Protein AF-A0A7S3N9S4-F1 (afdb_monomer)

Mean predicted aligned error: 9.79 Å

Sequence (126 aa):
MISTIVETILCLIMVAIERKIRDKRIKFGRVQTKKLEEWIRIHEEFTYPKAEDLEELVGKTGLSDKQIRVWFTNHRNRKQTRAEICLSRIRYSLQSKSFQRRSKKLKDKLAKETSRYYLSKYYCLC

Structure (mmCIF, N/CA/C/O backbone):
data_AF-A0A7S3N9S4-F1
#
_entry.id   AF-A0A7S3N9S4-F1
#
loop_
_atom_site.group_PDB
_atom_site.id
_atom_site.type_symbol
_atom_site.label_atom_id
_atom_site.label_alt_id
_atom_site.label_comp_id
_atom_site.label_asym_id
_atom_site.label_entity_id
_atom_site.label_seq_id
_atom_site.pdbx_PDB_ins_code
_atom_site.Cartn_x
_atom_site.Cartn_y
_atom_site.Cartn_z
_atom_site.occupancy
_atom_site.B_iso_or_equiv
_atom_site.auth_seq_id
_atom_site.auth_comp_id
_atom_site.auth_asym_id
_atom_site.auth_atom_id
_atom_site.pdbx_PDB_model_num
ATOM 1 N N . MET A 1 1 ? -3.320 33.637 38.020 1.00 62.75 1 MET A N 1
ATOM 2 C CA . MET A 1 1 ? -3.969 32.341 38.336 1.00 62.75 1 MET A CA 1
ATOM 3 C C . MET A 1 1 ? -5.160 32.025 37.433 1.00 62.75 1 MET A C 1
ATOM 5 O O . MET A 1 1 ? -5.250 30.896 36.983 1.00 62.75 1 MET A O 1
ATOM 9 N N . ILE A 1 2 ? -6.046 32.977 37.107 1.00 64.69 2 ILE A N 1
ATOM 10 C CA . ILE A 1 2 ? -7.199 32.705 36.219 1.00 64.69 2 ILE A CA 1
ATOM 11 C C . ILE A 1 2 ? -6.760 32.352 34.776 1.00 64.69 2 ILE A C 1
ATOM 13 O O . ILE A 1 2 ? -7.296 31.407 34.208 1.00 64.69 2 ILE A O 1
ATOM 17 N N . SER A 1 3 ? -5.726 33.008 34.219 1.00 74.69 3 SER A N 1
ATOM 18 C CA . SER A 1 3 ? -5.214 32.723 32.853 1.00 74.69 3 SER A CA 1
ATOM 19 C C . SER A 1 3 ? -4.747 31.274 32.667 1.00 74.69 3 SER A C 1
ATOM 21 O O . SER A 1 3 ? -5.155 30.602 31.728 1.00 74.69 3 SER A O 1
ATOM 23 N N . THR A 1 4 ? -3.973 30.743 33.618 1.00 78.88 4 THR A N 1
ATOM 24 C CA . THR A 1 4 ? -3.417 29.382 33.543 1.00 78.88 4 THR A CA 1
ATOM 25 C C . THR A 1 4 ? -4.498 28.303 33.682 1.00 78.88 4 THR A C 1
ATOM 27 O O . THR A 1 4 ? -4.393 27.219 33.109 1.00 78.88 4 THR A O 1
ATOM 30 N N . ILE A 1 5 ? -5.573 28.598 34.421 1.00 86.25 5 ILE A N 1
ATOM 31 C CA . ILE A 1 5 ? -6.733 27.704 34.550 1.00 86.25 5 ILE A CA 1
ATOM 32 C C . ILE A 1 5 ? -7.532 27.674 33.237 1.00 86.25 5 ILE A C 1
ATOM 34 O O . ILE A 1 5 ? -7.917 26.604 32.775 1.00 86.25 5 ILE A O 1
ATOM 38 N N . VAL A 1 6 ? -7.736 28.821 32.585 1.00 86.25 6 VAL A N 1
ATOM 39 C CA . VAL A 1 6 ? -8.415 28.877 31.279 1.00 86.25 6 VAL A CA 1
ATOM 40 C C . VAL A 1 6 ? -7.599 28.163 30.193 1.00 86.25 6 VAL A C 1
ATOM 42 O O . VAL A 1 6 ? -8.158 27.376 29.433 1.00 86.25 6 VAL A O 1
ATOM 45 N N . GLU A 1 7 ? -6.279 28.355 30.153 1.00 85.75 7 GLU A N 1
ATOM 46 C CA . GLU A 1 7 ? -5.378 27.690 29.196 1.00 85.75 7 GLU A CA 1
ATOM 47 C C . GLU A 1 7 ? -5.386 26.161 29.334 1.00 85.75 7 GLU A C 1
ATOM 49 O O . GLU A 1 7 ? -5.455 25.433 28.341 1.00 85.75 7 GLU A O 1
ATOM 54 N N . THR A 1 8 ? -5.372 25.656 30.570 1.00 86.88 8 THR A N 1
ATOM 55 C CA . THR A 1 8 ? -5.436 24.211 30.838 1.00 86.88 8 THR A CA 1
ATOM 56 C C . THR A 1 8 ? -6.793 23.618 30.467 1.00 86.88 8 THR A C 1
ATOM 58 O O . THR A 1 8 ? -6.838 22.564 29.832 1.00 86.88 8 THR A O 1
ATOM 61 N N . ILE A 1 9 ? -7.898 24.303 30.776 1.00 90.94 9 ILE A N 1
ATOM 62 C CA . ILE A 1 9 ? -9.249 23.868 30.390 1.00 90.94 9 ILE A CA 1
ATOM 63 C C . ILE A 1 9 ? -9.405 23.849 28.865 1.00 90.94 9 ILE A C 1
ATOM 65 O O . ILE A 1 9 ? -9.896 22.860 28.317 1.00 90.94 9 ILE A O 1
ATOM 69 N N . LEU A 1 10 ? -8.945 24.890 28.164 1.00 88.75 10 LEU A N 1
ATOM 70 C CA . LEU A 1 10 ? -8.959 24.928 26.700 1.00 88.75 10 LEU A CA 1
ATOM 71 C C . LEU A 1 10 ? -8.129 23.784 26.106 1.00 88.75 10 LEU A C 1
ATOM 73 O O . LEU A 1 10 ? -8.612 23.094 25.211 1.00 88.75 10 LEU A O 1
ATOM 77 N N . CYS A 1 11 ? -6.936 23.512 26.641 1.00 87.19 11 CYS A N 1
ATOM 78 C CA . CYS A 1 11 ? -6.103 22.389 26.207 1.00 87.19 11 CYS A CA 1
ATOM 79 C C . CYS A 1 11 ? -6.817 21.037 26.385 1.00 87.19 11 CYS A C 1
ATOM 81 O O . CYS A 1 11 ? -6.873 20.230 25.455 1.00 87.19 11 CYS A O 1
ATOM 83 N N . LEU A 1 12 ? -7.441 20.800 27.544 1.00 90.56 12 LEU A N 1
ATOM 84 C CA . LEU A 1 12 ? -8.198 19.573 27.808 1.00 90.56 12 LEU A CA 1
ATOM 85 C C . LEU A 1 12 ? -9.395 19.415 26.863 1.00 90.56 12 LEU A C 1
ATOM 87 O O . LEU A 1 12 ? -9.636 18.316 26.356 1.00 90.56 12 LEU A O 1
ATOM 91 N N . ILE A 1 13 ? -10.111 20.507 26.579 1.00 92.31 13 ILE A N 1
ATOM 92 C CA . ILE A 1 13 ? -11.213 20.526 25.612 1.00 92.31 13 ILE A CA 1
ATOM 93 C C . ILE A 1 13 ? -10.693 20.214 24.205 1.00 92.31 13 ILE A C 1
ATOM 95 O O . 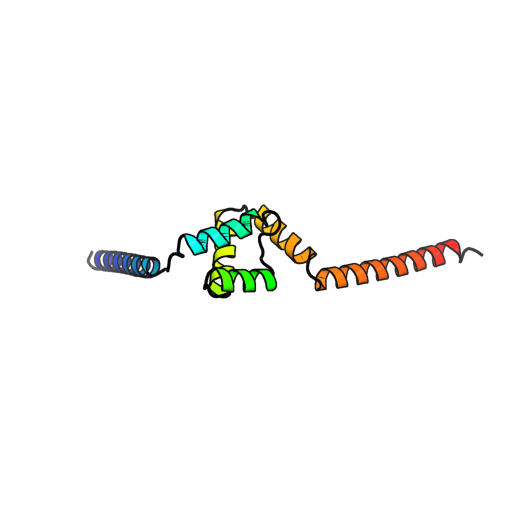ILE A 1 13 ? -11.260 19.354 23.532 1.00 92.31 13 ILE A O 1
ATOM 99 N N . MET A 1 14 ? -9.595 20.836 23.768 1.00 84.81 14 MET A N 1
ATOM 100 C CA . MET A 1 14 ? -8.998 20.569 22.455 1.00 84.81 14 MET A CA 1
ATOM 101 C C . MET A 1 14 ? -8.558 19.105 22.321 1.00 84.81 14 MET A C 1
ATOM 103 O O . MET A 1 14 ? -8.915 18.443 21.345 1.00 84.81 14 MET A 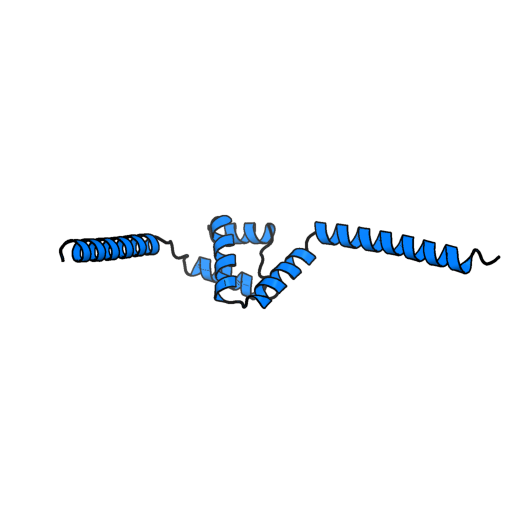O 1
ATOM 107 N N . VAL A 1 15 ? -7.895 18.544 23.336 1.00 86.69 15 VAL A N 1
ATOM 108 C CA . VAL A 1 15 ? -7.497 17.125 23.362 1.00 86.69 15 VAL A CA 1
ATOM 109 C C . VAL A 1 15 ? -8.716 16.193 23.331 1.00 86.69 15 VAL A C 1
ATOM 111 O O . VAL A 1 15 ? -8.691 15.155 22.659 1.00 86.69 15 VAL A O 1
ATOM 114 N N . ALA A 1 16 ? -9.801 16.537 24.029 1.00 87.00 16 ALA A N 1
ATOM 115 C CA . ALA A 1 16 ? -11.042 15.763 24.026 1.00 87.00 16 ALA A CA 1
ATOM 116 C C . ALA A 1 16 ? -11.763 15.817 22.667 1.00 87.00 16 ALA A C 1
ATOM 118 O O . ALA A 1 16 ? -12.227 14.783 22.172 1.00 87.00 16 ALA A O 1
ATOM 119 N N . ILE A 1 17 ? -11.803 16.992 22.030 1.00 85.56 17 ILE A N 1
ATOM 120 C CA . ILE A 1 17 ? -12.347 17.180 20.680 1.00 85.56 17 ILE A CA 1
ATOM 121 C C . ILE A 1 17 ? -11.553 16.335 19.678 1.00 85.56 17 ILE A C 1
ATOM 123 O O . ILE A 1 17 ? -12.146 15.554 18.931 1.00 85.56 17 ILE A O 1
ATOM 127 N N . GLU A 1 18 ? -10.220 16.390 19.711 1.00 83.88 18 GLU A N 1
ATOM 128 C CA . GLU A 1 18 ? -9.375 15.559 18.850 1.00 83.88 18 GLU A CA 1
ATOM 129 C C . GLU A 1 18 ? -9.587 14.058 19.069 1.00 83.88 18 GLU A C 1
ATOM 131 O O . GLU A 1 18 ? -9.623 13.286 18.109 1.00 83.88 18 GLU A O 1
ATOM 136 N N . ARG A 1 19 ? -9.729 13.616 20.326 1.00 78.25 19 ARG A N 1
ATOM 137 C CA . ARG A 1 19 ? -10.038 12.214 20.650 1.00 78.25 19 ARG A CA 1
ATOM 138 C C . ARG A 1 19 ? -11.359 11.781 20.021 1.00 78.25 19 ARG A C 1
ATOM 140 O O . ARG A 1 19 ? -11.402 10.729 19.392 1.00 78.25 19 ARG A O 1
ATOM 147 N N . LYS A 1 20 ? -12.401 12.608 20.108 1.00 78.38 20 LYS A N 1
ATOM 148 C CA . LYS A 1 20 ? -13.7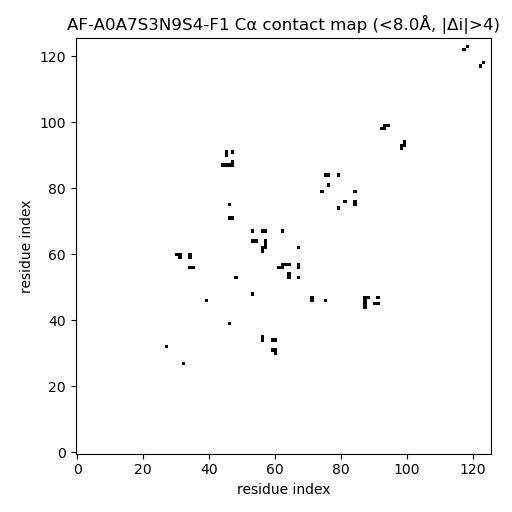21 12.296 19.541 1.00 78.38 20 LYS A CA 1
ATOM 149 C C . LYS A 1 20 ? -13.724 12.311 18.010 1.00 78.38 20 LYS A C 1
ATOM 151 O O . LYS A 1 20 ? -14.393 11.489 17.387 1.00 78.38 20 LYS A O 1
ATOM 156 N N . ILE A 1 21 ? -12.932 13.192 17.395 1.00 78.62 21 ILE A N 1
ATOM 157 C CA . ILE A 1 21 ? -12.675 13.175 15.947 1.00 78.62 21 ILE A CA 1
ATOM 158 C C . ILE A 1 21 ? -11.943 11.882 15.549 1.00 78.62 21 ILE A C 1
ATOM 160 O O . ILE A 1 21 ? -12.326 11.245 14.568 1.00 78.62 21 ILE A O 1
ATOM 164 N N . ARG A 1 22 ? -10.936 11.445 16.322 1.00 68.25 22 ARG A N 1
ATOM 165 C CA . ARG A 1 22 ? -10.234 10.169 16.095 1.00 68.25 22 ARG A CA 1
ATOM 166 C C . ARG A 1 22 ? -11.153 8.957 16.241 1.00 68.25 22 ARG A C 1
ATOM 168 O O . ARG A 1 22 ? -11.024 8.038 15.440 1.00 68.25 22 ARG A O 1
ATOM 175 N N . ASP A 1 23 ? -12.084 8.954 17.189 1.00 67.50 23 ASP A N 1
ATOM 176 C CA . ASP A 1 23 ? -13.036 7.849 17.378 1.00 67.50 23 ASP A CA 1
ATOM 177 C C . ASP A 1 23 ? -14.062 7.729 16.244 1.00 67.50 23 ASP A C 1
ATOM 179 O O . ASP A 1 23 ? -14.507 6.626 15.932 1.00 67.50 23 ASP A O 1
ATOM 183 N N . LYS A 1 24 ? -14.370 8.827 15.536 1.00 69.38 24 LYS A N 1
ATOM 184 C CA . LYS A 1 24 ? -15.161 8.777 14.291 1.00 69.38 24 LYS A CA 1
ATOM 185 C C . LYS A 1 24 ? -14.425 8.105 13.126 1.00 69.38 24 LYS A C 1
ATOM 187 O O . LYS A 1 24 ? -15.023 7.877 12.074 1.00 69.38 24 LYS A O 1
ATOM 192 N N . ARG A 1 25 ? -13.134 7.786 13.266 1.00 74.94 25 ARG A N 1
ATOM 193 C CA . ARG A 1 25 ? -12.378 7.063 12.242 1.00 74.94 25 ARG A CA 1
ATOM 194 C C . ARG A 1 25 ? -12.957 5.660 12.080 1.00 74.94 25 ARG A C 1
ATOM 196 O O . ARG A 1 25 ? -12.791 4.801 12.942 1.00 74.94 25 ARG A O 1
ATOM 203 N N . ILE A 1 26 ? -13.566 5.417 10.924 1.00 76.06 26 ILE A N 1
ATOM 204 C CA . ILE A 1 26 ? -14.117 4.113 10.556 1.00 76.06 26 ILE A CA 1
ATOM 205 C C . ILE A 1 26 ? -13.009 3.054 10.635 1.00 76.06 26 ILE A C 1
ATOM 207 O O . ILE A 1 26 ? -11.992 3.135 9.938 1.00 76.06 26 ILE A O 1
ATOM 211 N N . LYS A 1 27 ? -13.205 2.057 11.503 1.00 83.75 27 LYS A N 1
ATOM 212 C CA . LYS A 1 27 ? -12.415 0.824 11.500 1.00 83.75 27 LYS A CA 1
ATOM 213 C C . LYS A 1 27 ? -12.995 -0.097 10.435 1.00 83.75 27 LYS A C 1
ATOM 215 O O . LYS A 1 27 ? -14.197 -0.340 10.422 1.00 83.75 27 LYS A O 1
ATOM 220 N N . PHE A 1 28 ? -12.145 -0.600 9.547 1.00 90.94 28 PHE A N 1
ATOM 221 C CA . PHE A 1 28 ? -12.580 -1.578 8.554 1.00 90.94 28 PHE A CA 1
ATOM 222 C C . PHE A 1 28 ? -13.006 -2.874 9.241 1.00 90.94 28 PHE A C 1
ATOM 224 O O . PHE A 1 28 ? -12.433 -3.271 10.260 1.00 90.94 28 PHE A O 1
ATOM 231 N N . GLY A 1 29 ? -14.019 -3.529 8.681 1.00 92.62 29 GLY A N 1
ATOM 232 C CA . GLY A 1 29 ? -14.519 -4.797 9.191 1.00 92.62 29 GLY A CA 1
ATOM 233 C C . GLY A 1 29 ? -13.448 -5.890 9.144 1.00 92.62 29 GLY A C 1
ATOM 234 O O . GLY A 1 29 ? -12.469 -5.810 8.392 1.00 92.62 29 GLY A O 1
ATOM 235 N N . ARG A 1 30 ? -13.646 -6.957 9.928 1.00 93.50 30 ARG A N 1
ATOM 236 C CA . ARG A 1 30 ? -12.714 -8.100 9.959 1.00 93.50 30 ARG A CA 1
ATOM 237 C C . ARG A 1 30 ? -12.554 -8.751 8.585 1.00 93.50 30 ARG A C 1
ATOM 239 O O . ARG A 1 30 ? -11.438 -9.063 8.196 1.00 93.50 30 ARG A O 1
ATOM 246 N N . VAL A 1 31 ? -13.649 -8.901 7.835 1.00 94.75 31 VAL A N 1
ATOM 247 C CA . VAL A 1 31 ? -13.634 -9.488 6.483 1.00 94.75 31 VAL A CA 1
ATOM 248 C C . VAL A 1 31 ? -12.805 -8.636 5.521 1.00 94.75 31 VAL A C 1
ATOM 250 O O . VAL A 1 31 ? -11.941 -9.166 4.828 1.00 94.75 31 VAL A O 1
ATOM 253 N N . GLN A 1 32 ? -13.013 -7.316 5.532 1.00 96.06 32 GLN A N 1
ATOM 254 C CA . GLN A 1 32 ? -12.261 -6.372 4.700 1.00 96.06 32 GLN A CA 1
ATOM 255 C C . GLN A 1 32 ? -10.767 -6.430 5.026 1.00 96.06 32 GLN A C 1
ATOM 257 O O . GLN A 1 32 ? -9.942 -6.605 4.135 1.00 96.06 32 GLN A O 1
ATOM 262 N N . THR A 1 33 ? -10.427 -6.358 6.316 1.00 95.44 33 THR A N 1
ATOM 263 C CA . THR A 1 33 ? -9.033 -6.397 6.778 1.00 95.44 33 THR A CA 1
ATOM 264 C C . THR A 1 33 ? -8.362 -7.719 6.405 1.00 95.44 33 THR A C 1
ATOM 266 O O . THR A 1 33 ? -7.278 -7.698 5.834 1.00 95.44 33 THR A O 1
ATOM 269 N N . LYS A 1 34 ? -9.045 -8.855 6.606 1.00 96.62 34 LYS A N 1
ATOM 270 C CA . LYS A 1 34 ? -8.539 -10.183 6.236 1.00 96.62 34 LYS A CA 1
ATOM 271 C C . LYS A 1 34 ? -8.235 -10.291 4.740 1.00 96.62 34 LYS A C 1
ATOM 273 O O . LYS A 1 34 ? -7.239 -10.895 4.371 1.00 96.62 34 LYS A O 1
ATOM 278 N N . LYS A 1 35 ? -9.069 -9.711 3.869 1.00 97.06 35 LYS A N 1
ATOM 279 C CA . LYS A 1 35 ? -8.821 -9.716 2.416 1.00 97.06 35 LYS A CA 1
ATOM 280 C C . LYS A 1 35 ? -7.598 -8.885 2.029 1.00 97.06 35 LYS A C 1
ATOM 282 O O . LYS A 1 35 ? -6.824 -9.319 1.184 1.00 97.06 35 LYS A O 1
ATOM 287 N N . LEU A 1 36 ? -7.411 -7.727 2.660 1.00 96.38 36 LEU A N 1
ATOM 288 C CA . LEU A 1 36 ? -6.244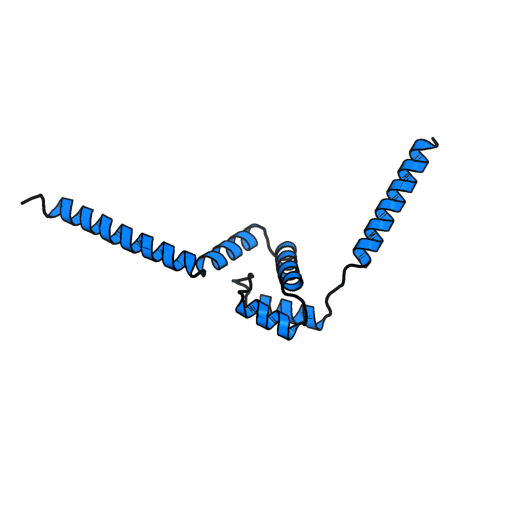 -6.875 2.419 1.00 96.38 36 LEU A CA 1
ATOM 289 C C . LEU A 1 36 ? -4.947 -7.516 2.944 1.00 96.38 36 LEU A C 1
ATOM 291 O O . LEU A 1 36 ? -3.911 -7.443 2.289 1.00 96.38 36 LEU A O 1
ATOM 295 N N . GLU A 1 37 ? -5.005 -8.177 4.102 1.00 95.56 37 GLU A N 1
ATOM 296 C CA . GLU A 1 37 ? -3.875 -8.923 4.673 1.00 95.56 37 GLU A CA 1
ATOM 297 C C . GLU A 1 37 ? -3.521 -10.163 3.848 1.00 95.56 37 GLU A C 1
ATOM 299 O O . GLU A 1 37 ? -2.345 -10.418 3.612 1.00 95.56 37 GLU A O 1
ATOM 304 N N . GLU A 1 38 ? -4.521 -10.893 3.350 1.00 96.25 38 GLU A N 1
ATOM 305 C CA . GLU A 1 38 ? -4.309 -12.027 2.448 1.00 96.25 38 GLU A CA 1
ATOM 306 C C . GLU A 1 38 ? -3.564 -11.600 1.181 1.00 96.25 38 GLU A C 1
ATOM 308 O O . GLU A 1 38 ? -2.617 -12.260 0.762 1.00 96.25 38 GLU A O 1
ATOM 313 N N . TRP A 1 39 ? -3.944 -10.458 0.603 1.00 96.19 39 TRP A N 1
ATOM 314 C CA . TRP A 1 39 ? -3.246 -9.926 -0.561 1.00 96.19 39 TRP A CA 1
ATOM 315 C C . TRP A 1 39 ? -1.776 -9.619 -0.248 1.00 96.19 39 TRP A C 1
ATOM 317 O O . TRP A 1 39 ? -0.907 -9.990 -1.034 1.00 96.19 39 TRP A O 1
ATOM 327 N N . ILE A 1 40 ? -1.484 -9.005 0.909 1.00 94.25 40 ILE A N 1
ATOM 328 C CA . ILE A 1 40 ? -0.104 -8.747 1.359 1.00 94.25 40 ILE A CA 1
ATOM 329 C C . ILE A 1 40 ? 0.686 -10.047 1.505 1.00 94.25 40 ILE A C 1
ATOM 331 O O . ILE A 1 40 ? 1.833 -10.094 1.077 1.00 94.25 40 ILE A O 1
ATOM 335 N N . ARG A 1 41 ? 0.078 -11.092 2.075 1.00 92.88 41 ARG A N 1
ATOM 336 C CA . ARG A 1 41 ? 0.716 -12.401 2.259 1.00 92.88 41 ARG A CA 1
ATOM 337 C C . ARG A 1 41 ? 1.093 -13.055 0.928 1.00 92.88 41 ARG A C 1
ATOM 339 O O . ARG A 1 41 ? 2.135 -13.683 0.821 1.00 92.88 41 ARG A O 1
ATOM 346 N N . ILE A 1 42 ? 0.253 -12.906 -0.093 1.00 92.88 42 ILE A N 1
ATOM 347 C CA . ILE A 1 42 ? 0.550 -13.414 -1.441 1.00 92.88 42 ILE A CA 1
ATOM 348 C C . ILE A 1 42 ? 1.646 -12.565 -2.115 1.00 92.88 42 ILE A C 1
ATOM 350 O O . ILE A 1 42 ? 2.445 -13.086 -2.889 1.00 92.88 42 ILE A O 1
ATOM 354 N N . HIS A 1 43 ? 1.710 -11.267 -1.804 1.00 90.12 43 HIS A N 1
ATOM 355 C CA . HIS A 1 43 ? 2.593 -10.287 -2.444 1.00 90.12 43 HIS A CA 1
ATOM 356 C C . HIS A 1 43 ? 3.668 -9.739 -1.493 1.00 90.12 43 HIS A C 1
ATOM 358 O O . HIS A 1 43 ? 3.948 -8.535 -1.499 1.00 90.12 43 HIS A O 1
ATOM 364 N N . GLU A 1 44 ? 4.296 -10.599 -0.683 1.00 80.44 44 GLU A N 1
ATOM 365 C CA . GLU A 1 44 ? 5.285 -10.176 0.326 1.00 80.44 44 GLU A CA 1
ATOM 366 C C . GLU A 1 44 ? 6.432 -9.349 -0.278 1.00 80.44 44 GLU A C 1
ATOM 368 O O . GLU A 1 44 ? 6.872 -8.351 0.298 1.00 80.44 44 GLU A O 1
ATOM 373 N N . GLU A 1 45 ? 6.870 -9.692 -1.492 1.00 78.38 45 GLU A N 1
ATOM 374 C CA . GLU A 1 45 ? 7.936 -8.968 -2.188 1.00 78.38 45 GLU A CA 1
ATOM 375 C C . GLU A 1 45 ? 7.485 -7.638 -2.818 1.00 78.38 45 GLU A C 1
ATOM 377 O O . GLU A 1 45 ? 8.315 -6.735 -3.015 1.00 78.38 45 GLU A O 1
ATOM 382 N N . PHE A 1 46 ? 6.186 -7.500 -3.120 1.00 83.00 46 PH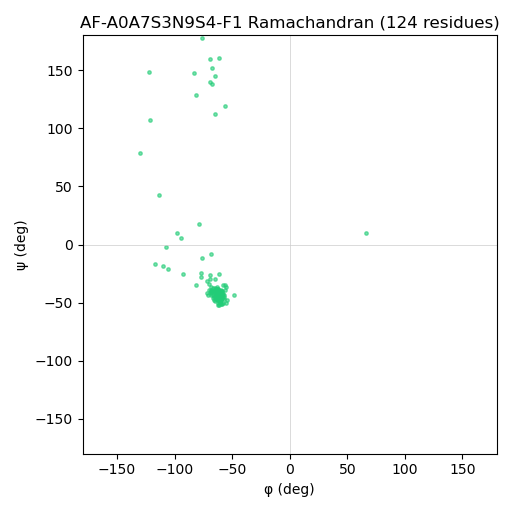E A N 1
ATOM 383 C CA . PHE A 1 46 ? 5.591 -6.394 -3.877 1.00 83.00 46 PHE A CA 1
ATOM 384 C C . PHE A 1 46 ? 4.380 -5.807 -3.150 1.00 83.00 46 PHE A C 1
ATOM 386 O O . PHE A 1 46 ? 3.228 -5.993 -3.521 1.00 83.00 46 PHE A O 1
ATOM 393 N N . THR A 1 47 ? 4.643 -4.986 -2.141 1.00 88.19 47 THR A N 1
ATOM 394 C CA . THR A 1 47 ? 3.615 -4.428 -1.244 1.00 88.19 47 THR A CA 1
ATOM 395 C C . THR A 1 47 ? 2.838 -3.238 -1.837 1.00 88.19 47 THR A C 1
ATOM 397 O O . THR A 1 47 ? 2.215 -2.457 -1.106 1.00 88.19 47 THR A O 1
ATOM 400 N N . TYR A 1 48 ? 2.896 -3.067 -3.159 1.00 91.62 48 TYR A N 1
ATOM 401 C CA . TYR A 1 48 ? 2.246 -2.005 -3.924 1.00 91.62 48 TYR A CA 1
ATOM 402 C C . TYR A 1 48 ? 1.306 -2.637 -4.959 1.00 91.62 48 TYR A C 1
ATOM 404 O O . TYR A 1 48 ? 1.802 -3.178 -5.948 1.00 91.62 48 TYR A O 1
ATOM 412 N N . PRO A 1 49 ? -0.020 -2.566 -4.754 1.00 92.19 49 PRO A N 1
ATOM 413 C CA . PRO A 1 49 ? -0.975 -3.135 -5.697 1.00 92.19 49 PRO A CA 1
ATOM 414 C C . PRO A 1 49 ? -0.989 -2.340 -7.007 1.00 92.19 49 PRO A C 1
ATOM 416 O O . PRO A 1 49 ? -0.907 -1.103 -6.997 1.00 92.19 49 PRO A O 1
ATOM 419 N N . LYS A 1 50 ? -1.081 -3.053 -8.134 1.00 91.06 50 LYS A N 1
ATOM 420 C CA . LYS A 1 50 ? -1.267 -2.468 -9.467 1.00 91.06 50 LYS A CA 1
ATOM 421 C C . LYS A 1 50 ? -2.716 -2.010 -9.648 1.00 91.06 50 LYS A C 1
ATOM 423 O O . LYS A 1 50 ? -3.541 -2.138 -8.746 1.00 91.06 50 LYS A O 1
ATOM 428 N N . ALA A 1 51 ? -3.017 -1.417 -10.802 1.00 90.31 51 ALA A N 1
ATOM 429 C CA . ALA A 1 51 ? -4.366 -0.933 -11.092 1.00 90.31 51 ALA A CA 1
ATOM 430 C C . ALA A 1 51 ? -5.382 -2.084 -11.093 1.00 90.31 51 ALA A C 1
ATOM 432 O O . ALA A 1 51 ? -6.453 -1.949 -10.512 1.00 90.31 51 ALA A O 1
ATOM 433 N N . GLU A 1 52 ? -4.992 -3.222 -11.665 1.00 92.31 52 GLU A N 1
ATOM 434 C CA . GLU A 1 52 ? -5.804 -4.433 -11.744 1.00 92.31 52 GLU A CA 1
ATOM 435 C C . GLU A 1 52 ? -6.059 -5.020 -10.343 1.00 92.31 52 GLU A C 1
ATOM 437 O O . GLU A 1 52 ? -7.198 -5.304 -9.979 1.00 92.31 52 GLU A O 1
ATOM 442 N N . ASP A 1 53 ? -5.014 -5.095 -9.509 1.00 93.69 53 ASP A N 1
ATOM 443 C CA . ASP A 1 53 ? -5.126 -5.561 -8.120 1.00 93.69 53 ASP A CA 1
ATOM 444 C C . ASP A 1 53 ? -6.044 -4.652 -7.288 1.00 93.69 53 ASP A C 1
ATOM 446 O O . ASP A 1 53 ? -6.807 -5.111 -6.439 1.00 93.69 53 ASP A O 1
ATOM 450 N N . LEU A 1 54 ? -5.965 -3.336 -7.505 1.00 95.19 54 LEU A N 1
ATOM 451 C CA . LEU A 1 54 ? -6.806 -2.368 -6.806 1.00 95.19 54 LEU A CA 1
ATOM 452 C C . LEU A 1 54 ? -8.277 -2.538 -7.170 1.00 95.19 54 LEU A C 1
ATOM 454 O O . LEU A 1 54 ? -9.108 -2.537 -6.266 1.00 95.19 54 LEU A O 1
ATOM 458 N N . GLU A 1 55 ? -8.596 -2.712 -8.451 1.00 96.44 55 GLU A N 1
ATOM 459 C CA . GLU A 1 55 ? -9.965 -2.958 -8.911 1.00 96.44 55 GLU A CA 1
ATOM 460 C C . GLU A 1 55 ? -10.545 -4.235 -8.286 1.00 96.44 55 GLU A C 1
ATOM 462 O O . GLU A 1 55 ? -11.648 -4.224 -7.732 1.00 96.44 55 GLU A O 1
ATOM 467 N N . GLU A 1 56 ? -9.757 -5.311 -8.259 1.00 96.75 56 GLU A N 1
ATOM 468 C CA . GLU A 1 56 ? -10.139 -6.567 -7.616 1.00 96.75 56 GLU A CA 1
ATOM 469 C C . GLU A 1 56 ? -10.397 -6.389 -6.109 1.00 96.75 56 GLU A C 1
ATOM 471 O O . GLU A 1 56 ? -11.394 -6.882 -5.566 1.00 96.75 56 GLU A O 1
ATOM 476 N N . LEU A 1 57 ? -9.521 -5.662 -5.410 1.00 97.19 57 LEU A N 1
ATOM 477 C CA . LEU A 1 57 ? -9.664 -5.407 -3.978 1.00 97.19 57 LEU A CA 1
ATOM 478 C C . LEU A 1 57 ? -10.861 -4.504 -3.666 1.00 97.19 57 LEU A C 1
ATOM 480 O O . LEU A 1 57 ? -11.541 -4.741 -2.663 1.00 97.19 57 LEU A O 1
ATOM 484 N N . VAL A 1 58 ? -11.154 -3.510 -4.509 1.00 97.25 58 VAL A N 1
ATOM 485 C CA . VAL A 1 58 ? -12.373 -2.691 -4.410 1.00 97.25 58 VAL A CA 1
ATOM 486 C C . VAL A 1 58 ? -13.600 -3.594 -4.509 1.00 97.25 58 VAL A C 1
ATOM 488 O O . VAL A 1 58 ? -14.432 -3.580 -3.601 1.00 97.25 58 VAL A O 1
ATOM 491 N N . GLY A 1 59 ? -13.671 -4.450 -5.534 1.00 97.00 59 GLY A N 1
ATOM 492 C CA . GLY A 1 59 ? -14.789 -5.378 -5.723 1.00 97.00 59 GLY A CA 1
ATOM 493 C C . GLY A 1 59 ? -14.972 -6.351 -4.554 1.00 97.00 59 GLY A C 1
ATOM 494 O O . GLY A 1 59 ? -16.091 -6.592 -4.107 1.00 97.00 59 GLY A O 1
ATOM 495 N N . LYS A 1 60 ? -13.874 -6.870 -3.991 1.00 96.12 60 LYS A N 1
ATOM 496 C CA . LYS A 1 60 ? -13.915 -7.834 -2.876 1.00 96.12 60 LYS A CA 1
ATOM 497 C C . LYS A 1 60 ? -14.221 -7.216 -1.513 1.00 96.12 60 LYS A C 1
ATOM 499 O O . LYS A 1 60 ? -14.701 -7.924 -0.628 1.00 96.12 60 LYS A O 1
ATOM 504 N N . THR A 1 61 ? -13.875 -5.948 -1.292 1.00 96.56 61 THR A N 1
ATOM 505 C CA . THR A 1 61 ? -13.970 -5.310 0.036 1.00 96.56 61 THR A CA 1
ATOM 506 C C . THR A 1 61 ? -15.067 -4.254 0.141 1.00 96.56 61 THR A C 1
ATOM 508 O O . THR A 1 61 ? -15.441 -3.892 1.261 1.00 96.56 61 THR A O 1
ATOM 511 N N . GLY A 1 62 ? -15.560 -3.740 -0.989 1.00 95.50 62 GLY A N 1
ATOM 512 C CA . GLY A 1 62 ? -16.476 -2.599 -1.047 1.00 95.50 62 GLY A CA 1
ATOM 513 C C . GLY A 1 62 ? -15.853 -1.281 -0.570 1.00 95.50 62 GLY A C 1
ATOM 514 O O . GLY A 1 62 ? -16.565 -0.304 -0.356 1.00 95.50 62 GLY A O 1
ATOM 515 N N . LEU A 1 63 ? -14.535 -1.243 -0.347 1.00 95.56 63 LEU A N 1
ATOM 516 C CA . LEU A 1 63 ? -13.815 -0.027 0.018 1.00 95.56 63 LEU A CA 1
ATOM 517 C C . LEU A 1 63 ? -13.481 0.770 -1.241 1.00 95.56 63 LEU A C 1
ATOM 519 O O . LEU A 1 63 ? -13.187 0.199 -2.286 1.00 95.56 63 LEU A O 1
ATOM 523 N N . SER A 1 64 ? -13.453 2.095 -1.130 1.00 95.25 64 SER A N 1
ATOM 524 C CA . SER A 1 64 ? -12.976 2.940 -2.230 1.00 95.25 64 SER A CA 1
ATOM 525 C C . SER A 1 64 ? -11.476 2.747 -2.476 1.00 95.25 64 SER A C 1
ATOM 527 O O . SER A 1 64 ? -10.705 2.510 -1.539 1.00 95.25 64 SER A O 1
ATOM 529 N N . ASP A 1 65 ? -11.040 2.958 -3.720 1.00 95.31 65 ASP A N 1
ATOM 530 C CA . ASP A 1 65 ? -9.622 2.930 -4.113 1.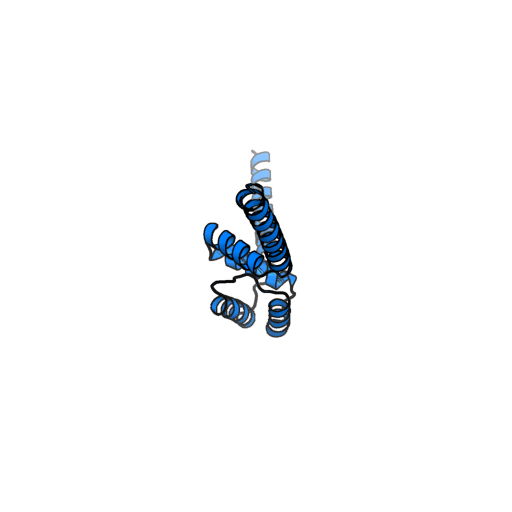00 95.31 65 ASP A CA 1
ATOM 531 C C . ASP A 1 65 ? -8.748 3.781 -3.166 1.00 95.31 65 ASP A C 1
ATOM 533 O O . ASP A 1 65 ? -7.725 3.319 -2.654 1.00 95.31 65 ASP A O 1
ATOM 537 N N . LYS A 1 66 ? -9.209 4.988 -2.804 1.00 93.69 66 LYS A N 1
ATOM 538 C CA . LYS A 1 66 ? -8.515 5.868 -1.851 1.00 93.69 66 LYS A CA 1
ATOM 539 C C . LYS A 1 66 ? -8.345 5.225 -0.471 1.00 93.69 66 LYS A C 1
ATOM 541 O O . LYS A 1 66 ? -7.263 5.314 0.112 1.00 93.69 66 LYS A O 1
ATOM 546 N N . GLN A 1 67 ? -9.385 4.587 0.068 1.00 94.69 67 GLN A N 1
ATOM 547 C CA . GLN A 1 67 ? -9.317 3.915 1.372 1.00 94.69 67 GLN A CA 1
ATOM 548 C C . GLN A 1 67 ? -8.325 2.752 1.349 1.00 94.69 67 GLN A C 1
ATOM 550 O O . GLN A 1 67 ? -7.534 2.612 2.283 1.00 94.69 67 GLN A O 1
ATOM 555 N N . ILE A 1 68 ? -8.318 1.975 0.266 1.00 96.06 68 ILE A N 1
ATOM 556 C CA . ILE A 1 68 ? -7.396 0.854 0.075 1.00 96.06 68 ILE A CA 1
ATOM 557 C C . ILE A 1 68 ? -5.950 1.361 -0.017 1.00 96.06 68 ILE A C 1
ATOM 559 O O . ILE A 1 68 ? -5.090 0.905 0.737 1.00 96.06 68 ILE A O 1
ATOM 563 N N . ARG A 1 69 ? -5.666 2.386 -0.832 1.00 94.94 69 ARG A N 1
ATOM 564 C CA . ARG A 1 69 ? -4.322 2.995 -0.925 1.00 94.94 69 ARG A CA 1
ATOM 565 C C . ARG A 1 69 ? -3.810 3.521 0.415 1.00 94.94 69 ARG A C 1
ATOM 567 O O . ARG A 1 69 ? -2.637 3.331 0.759 1.00 94.94 69 ARG A O 1
ATOM 574 N N . VAL A 1 70 ? -4.681 4.177 1.182 1.00 94.44 70 VAL A N 1
ATOM 575 C CA . VAL A 1 70 ? -4.357 4.660 2.531 1.00 94.44 70 VAL A CA 1
ATOM 576 C C . VAL A 1 70 ? -4.099 3.487 3.473 1.00 94.44 70 VAL A C 1
ATOM 578 O O . VAL A 1 70 ? -3.160 3.545 4.268 1.00 94.44 70 VAL A O 1
ATOM 581 N N . TRP A 1 71 ? -4.876 2.407 3.374 1.00 95.44 71 TRP A N 1
ATOM 582 C CA . TRP A 1 71 ? -4.641 1.196 4.152 1.00 95.44 71 TRP A CA 1
ATOM 583 C C . TRP A 1 71 ? -3.267 0.605 3.868 1.00 95.44 71 TRP A C 1
ATOM 585 O O . TRP A 1 71 ? -2.503 0.426 4.807 1.00 95.44 71 TRP A O 1
ATOM 595 N N . PHE A 1 72 ? -2.912 0.397 2.599 1.00 95.81 72 PHE A N 1
ATOM 596 C CA . PHE A 1 72 ? -1.606 -0.141 2.208 1.00 95.81 72 PHE A CA 1
ATOM 597 C C . PHE A 1 72 ? -0.452 0.744 2.677 1.00 95.81 72 PHE A C 1
ATOM 599 O O . PHE A 1 72 ? 0.557 0.252 3.175 1.00 95.81 72 PHE A O 1
ATOM 606 N N . THR A 1 73 ? -0.617 2.063 2.582 1.00 94.25 73 THR A N 1
ATOM 607 C CA . THR A 1 73 ? 0.366 3.025 3.098 1.00 94.25 73 THR A CA 1
ATOM 608 C C . THR A 1 73 ? 0.551 2.883 4.604 1.00 94.25 73 THR A C 1
ATOM 610 O O . THR A 1 73 ? 1.675 2.752 5.083 1.00 94.25 73 THR A O 1
ATOM 613 N N . ASN A 1 74 ? -0.549 2.844 5.353 1.00 94.62 74 ASN A N 1
ATOM 614 C CA . ASN A 1 74 ? -0.508 2.667 6.799 1.00 94.62 74 ASN A CA 1
ATOM 615 C C . ASN A 1 74 ? 0.017 1.288 7.201 1.00 94.62 74 ASN A C 1
ATOM 617 O O . ASN A 1 74 ? 0.727 1.182 8.195 1.00 94.62 74 ASN A O 1
ATOM 621 N N . HIS A 1 75 ? -0.327 0.244 6.451 1.00 94.88 75 HIS A N 1
ATOM 622 C CA . HIS A 1 75 ? 0.121 -1.117 6.694 1.00 94.88 75 HIS A CA 1
ATOM 623 C C . HIS A 1 75 ? 1.643 -1.194 6.577 1.00 94.88 75 HIS A C 1
ATOM 625 O O . HIS A 1 75 ? 2.297 -1.585 7.540 1.00 94.88 75 HIS A O 1
ATOM 631 N N . ARG A 1 76 ? 2.213 -0.702 5.465 1.00 94.56 76 ARG A N 1
ATOM 632 C CA . ARG A 1 76 ? 3.668 -0.605 5.277 1.00 94.56 76 ARG A CA 1
ATOM 633 C C . ARG A 1 76 ? 4.330 0.188 6.403 1.00 94.56 76 ARG A C 1
ATOM 635 O O . ARG A 1 76 ? 5.221 -0.333 7.056 1.00 94.56 76 ARG A O 1
ATOM 642 N N . ASN A 1 77 ? 3.831 1.384 6.718 1.00 93.00 77 ASN A N 1
ATOM 643 C CA . ASN A 1 77 ? 4.403 2.223 7.781 1.00 93.00 77 ASN A CA 1
ATOM 644 C C . ASN A 1 77 ? 4.368 1.578 9.179 1.00 93.00 77 ASN A C 1
ATOM 646 O O . ASN A 1 77 ? 5.151 1.959 10.042 1.00 93.00 77 ASN A O 1
ATOM 650 N N . ARG A 1 78 ? 3.437 0.650 9.431 1.00 93.38 78 ARG A N 1
ATOM 651 C CA . ARG A 1 78 ? 3.295 -0.043 10.722 1.00 93.38 78 ARG A CA 1
ATOM 652 C C . ARG A 1 78 ? 4.057 -1.362 10.795 1.00 93.38 78 ARG A C 1
ATOM 654 O O . ARG A 1 78 ? 4.312 -1.829 11.899 1.00 93.38 78 ARG A O 1
ATOM 661 N N . LYS A 1 79 ? 4.309 -2.004 9.654 1.00 93.00 79 LYS A N 1
ATOM 662 C CA . LYS A 1 79 ? 4.798 -3.389 9.582 1.00 93.00 79 LYS A CA 1
ATOM 663 C C . LYS A 1 79 ? 6.178 -3.524 8.953 1.00 93.00 79 LYS A C 1
ATOM 665 O O . LYS A 1 79 ? 6.781 -4.572 9.121 1.00 93.00 79 LYS A O 1
ATOM 670 N N . GLN A 1 80 ? 6.658 -2.504 8.246 1.00 91.75 80 GLN A N 1
ATOM 671 C CA . GLN A 1 80 ? 7.919 -2.542 7.513 1.00 91.75 80 GLN A CA 1
ATOM 672 C C . GLN A 1 80 ? 8.865 -1.439 7.978 1.00 91.75 80 GLN A C 1
ATOM 674 O O . GLN A 1 80 ? 8.457 -0.334 8.346 1.00 91.75 80 GLN A O 1
ATOM 679 N N . THR A 1 81 ? 10.154 -1.734 7.908 1.00 93.94 81 THR A N 1
ATOM 680 C CA . THR A 1 81 ? 11.233 -0.771 8.095 1.00 93.94 81 THR A CA 1
ATOM 681 C C . THR A 1 81 ? 11.288 0.215 6.926 1.00 93.94 81 THR A C 1
ATOM 683 O O . THR A 1 81 ? 10.831 -0.051 5.812 1.00 93.94 81 THR A O 1
ATOM 686 N N . ARG A 1 82 ? 11.923 1.375 7.137 1.00 91.12 82 ARG A N 1
ATOM 687 C CA . ARG A 1 82 ? 12.135 2.359 6.058 1.00 91.12 82 ARG A CA 1
ATOM 688 C C . ARG A 1 82 ? 12.914 1.769 4.878 1.00 91.12 82 ARG A C 1
ATOM 690 O O . ARG A 1 82 ? 12.644 2.138 3.736 1.00 91.12 82 ARG A O 1
ATOM 697 N N . ALA A 1 83 ? 13.858 0.867 5.151 1.00 92.81 83 ALA A N 1
ATOM 698 C CA . ALA A 1 83 ? 14.638 0.184 4.126 1.00 92.81 83 ALA A CA 1
ATOM 699 C C . ALA A 1 83 ? 13.751 -0.738 3.275 1.00 92.81 83 ALA A C 1
ATOM 701 O O . ALA A 1 83 ? 13.766 -0.631 2.052 1.00 92.81 83 ALA A O 1
ATOM 702 N N . GLU A 1 84 ? 12.907 -1.562 3.898 1.00 91.19 84 GLU A N 1
ATOM 703 C CA . GLU A 1 84 ? 11.957 -2.443 3.199 1.00 91.19 84 GLU A CA 1
ATOM 704 C C . GLU A 1 84 ? 10.949 -1.659 2.348 1.00 91.19 84 GLU A C 1
ATOM 706 O O . GLU A 1 84 ? 10.685 -2.011 1.195 1.00 91.19 84 GLU A O 1
ATOM 711 N N . ILE A 1 85 ? 10.434 -0.542 2.873 1.00 91.25 85 ILE A N 1
ATOM 712 C CA . ILE A 1 85 ? 9.542 0.357 2.126 1.00 91.25 85 ILE A CA 1
ATOM 713 C C . ILE A 1 85 ? 10.267 0.949 0.907 1.00 91.25 85 ILE A C 1
ATOM 715 O O . ILE A 1 85 ? 9.708 1.020 -0.188 1.00 91.25 85 ILE A O 1
ATOM 719 N N . CYS A 1 86 ? 11.526 1.364 1.068 1.00 91.62 86 CYS A N 1
ATOM 720 C CA . CYS A 1 86 ? 12.330 1.880 -0.038 1.00 91.62 86 CYS A CA 1
ATOM 721 C C . CYS A 1 86 ? 12.553 0.808 -1.118 1.00 91.62 86 CYS A C 1
ATOM 723 O O . CYS A 1 86 ? 12.303 1.051 -2.301 1.00 91.62 86 CYS A O 1
ATOM 725 N N . LEU A 1 87 ? 12.952 -0.400 -0.710 1.00 90.62 87 LEU A N 1
ATOM 726 C CA . LEU A 1 87 ? 13.206 -1.518 -1.617 1.00 90.62 87 LEU A CA 1
ATOM 727 C C . LEU A 1 87 ? 11.946 -1.941 -2.375 1.00 90.62 87 LEU A C 1
ATOM 729 O O . LEU A 1 87 ? 11.993 -2.093 -3.595 1.00 90.62 87 LEU A O 1
ATOM 733 N N . SER A 1 88 ? 10.807 -2.073 -1.694 1.00 89.56 88 SER A N 1
ATOM 734 C CA . SER A 1 88 ? 9.532 -2.423 -2.334 1.00 89.56 88 SER A CA 1
ATOM 735 C C . SER A 1 88 ? 9.083 -1.365 -3.348 1.00 89.56 88 SER A C 1
ATOM 737 O O . SER A 1 88 ? 8.634 -1.714 -4.441 1.00 89.56 88 SER A O 1
ATOM 739 N N . ARG A 1 89 ? 9.293 -0.072 -3.063 1.00 89.75 89 ARG A N 1
ATOM 740 C CA . ARG A 1 89 ? 9.032 1.017 -4.020 1.00 89.75 89 ARG A CA 1
ATOM 741 C C . ARG A 1 89 ? 9.935 0.933 -5.251 1.00 89.75 89 ARG A C 1
ATOM 743 O O . ARG A 1 89 ? 9.460 1.141 -6.373 1.00 89.75 89 ARG A O 1
ATOM 750 N N . ILE A 1 90 ? 11.225 0.649 -5.061 1.00 90.50 90 ILE A N 1
ATOM 751 C CA . ILE A 1 90 ? 12.167 0.464 -6.173 1.00 90.50 90 ILE A CA 1
ATOM 752 C C . ILE A 1 90 ? 11.715 -0.724 -7.022 1.00 90.50 90 ILE A C 1
ATOM 754 O O . ILE A 1 90 ? 11.507 -0.553 -8.220 1.00 90.50 90 ILE A O 1
ATOM 758 N N . ARG A 1 91 ? 11.461 -1.886 -6.411 1.00 88.75 91 ARG A N 1
ATOM 759 C CA . ARG A 1 91 ? 10.974 -3.091 -7.105 1.00 88.75 91 ARG A CA 1
ATOM 760 C C . ARG A 1 91 ? 9.709 -2.832 -7.916 1.00 88.75 91 ARG A C 1
ATOM 762 O O . ARG A 1 91 ? 9.662 -3.179 -9.093 1.00 88.75 91 ARG A O 1
ATOM 769 N N . TYR A 1 92 ? 8.719 -2.167 -7.323 1.00 87.50 92 TYR A N 1
ATOM 770 C CA . TYR A 1 92 ? 7.500 -1.773 -8.030 1.00 87.50 92 TYR A CA 1
ATOM 771 C C . TYR A 1 92 ? 7.813 -0.900 -9.255 1.00 87.50 92 TYR A C 1
ATOM 773 O O . TYR A 1 92 ? 7.296 -1.126 -10.348 1.00 87.50 92 TYR A O 1
ATOM 781 N N . SER A 1 93 ? 8.732 0.058 -9.106 1.00 88.06 93 SER A N 1
ATOM 782 C CA . SER A 1 93 ? 9.156 0.937 -10.203 1.00 88.06 93 SER A CA 1
ATOM 783 C C . SER A 1 93 ? 9.861 0.168 -11.327 1.00 88.06 93 SER A C 1
ATOM 785 O O . SER A 1 93 ? 9.631 0.463 -12.502 1.00 88.06 93 SER A O 1
ATOM 787 N N . LEU A 1 94 ? 10.670 -0.843 -10.989 1.00 86.88 94 LEU A N 1
ATOM 788 C CA . LEU A 1 94 ? 11.368 -1.699 -11.956 1.00 86.88 94 LEU A CA 1
ATOM 789 C C . LEU A 1 94 ? 10.400 -2.529 -12.814 1.00 86.88 94 LEU A C 1
ATOM 791 O O . LEU A 1 94 ? 10.697 -2.803 -13.977 1.00 86.88 94 LEU A O 1
ATOM 795 N N . GLN A 1 95 ? 9.223 -2.881 -12.285 1.00 81.12 95 GLN A N 1
ATOM 796 C CA . GLN A 1 95 ? 8.186 -3.581 -13.052 1.00 81.12 95 GLN A CA 1
ATOM 797 C C . GLN A 1 95 ? 7.419 -2.6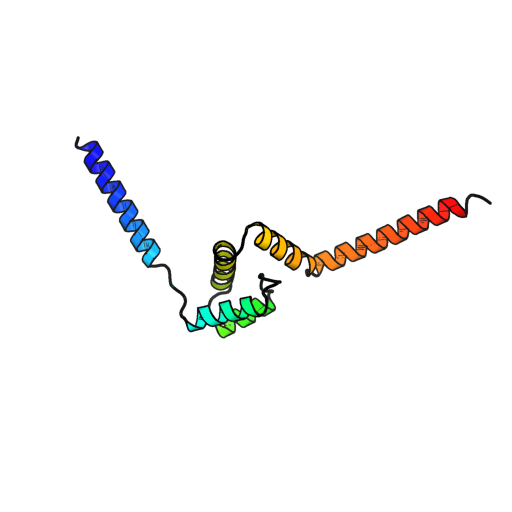73 -14.026 1.00 81.12 95 GLN A C 1
ATOM 799 O O . GLN A 1 95 ? 6.676 -3.171 -14.873 1.00 81.12 95 GLN A O 1
ATOM 804 N N . SER A 1 96 ? 7.563 -1.349 -13.935 1.00 85.44 96 SER A N 1
ATOM 805 C CA . SER A 1 96 ? 6.778 -0.438 -14.768 1.00 85.44 96 SER A CA 1
ATOM 806 C C . SER A 1 96 ? 7.153 -0.534 -16.254 1.00 85.44 96 SER A C 1
ATOM 808 O O . SER A 1 96 ? 8.327 -0.551 -16.635 1.00 85.44 96 SER A O 1
ATOM 810 N N . LYS A 1 97 ? 6.137 -0.510 -17.130 1.00 87.06 97 LYS A N 1
ATOM 811 C CA . LYS A 1 97 ? 6.333 -0.496 -18.594 1.00 87.06 97 LYS A CA 1
ATOM 812 C C . LYS A 1 97 ? 7.214 0.680 -19.042 1.00 87.06 97 LYS A C 1
ATOM 814 O O . LYS A 1 97 ? 7.993 0.554 -19.984 1.00 87.06 97 LYS A O 1
ATOM 819 N N . SER A 1 98 ? 7.116 1.830 -18.373 1.00 87.38 98 SER A N 1
ATOM 820 C CA . SER A 1 98 ? 7.944 3.009 -18.653 1.00 87.38 98 SER A CA 1
ATOM 821 C C . SER A 1 98 ? 9.421 2.773 -18.323 1.00 87.38 98 SER A C 1
ATOM 823 O O . SER A 1 98 ? 10.281 3.113 -19.140 1.00 87.38 98 SER A O 1
ATOM 825 N N . PHE A 1 99 ? 9.728 2.139 -17.184 1.00 89.19 99 PHE A N 1
ATOM 826 C CA . PHE A 1 99 ? 11.096 1.761 -16.830 1.00 89.19 99 PHE A CA 1
ATOM 827 C C . PHE A 1 99 ? 11.678 0.773 -17.841 1.00 89.19 99 PHE A C 1
ATOM 829 O O . PHE A 1 99 ? 12.776 0.996 -18.351 1.00 89.19 99 PHE A O 1
ATOM 836 N N . GLN A 1 100 ? 10.918 -0.264 -18.205 1.00 88.19 100 GLN A N 1
ATOM 837 C CA . GLN A 1 100 ? 11.337 -1.261 -19.194 1.00 88.19 100 GLN A CA 1
ATOM 838 C C . GLN A 1 100 ? 11.682 -0.616 -20.545 1.00 88.19 100 GLN A C 1
ATOM 840 O O . GLN A 1 100 ? 12.751 -0.870 -21.102 1.00 88.19 100 GLN A O 1
ATOM 845 N N . ARG A 1 101 ? 10.826 0.290 -21.042 1.00 89.75 101 ARG A N 1
ATOM 846 C CA . ARG A 1 101 ? 11.074 1.052 -22.281 1.00 89.75 101 ARG A CA 1
ATOM 847 C C . ARG A 1 101 ? 12.356 1.881 -22.199 1.00 89.75 101 ARG A C 1
ATOM 849 O O . ARG A 1 101 ? 13.162 1.862 -23.129 1.00 89.75 101 ARG A O 1
ATOM 856 N N . ARG A 1 102 ? 12.568 2.592 -21.086 1.00 91.31 102 ARG A N 1
ATOM 857 C CA . ARG A 1 102 ? 13.778 3.399 -20.866 1.00 91.31 102 ARG A CA 1
ATOM 858 C C . ARG A 1 102 ? 15.035 2.530 -20.798 1.00 91.31 102 ARG A C 1
ATOM 860 O O . ARG A 1 102 ? 16.033 2.876 -21.422 1.00 91.31 102 ARG A O 1
ATOM 867 N N . SER A 1 103 ? 14.974 1.409 -20.081 1.00 91.94 103 SER A N 1
ATOM 868 C CA . SER A 1 103 ? 16.071 0.443 -19.971 1.00 91.94 103 SER A CA 1
ATOM 869 C C . SER A 1 103 ? 16.459 -0.109 -21.343 1.00 91.94 103 SER A C 1
ATOM 871 O O . SER A 1 103 ? 17.634 -0.072 -21.702 1.00 91.94 103 SER A O 1
ATOM 873 N N . LYS A 1 104 ? 15.475 -0.516 -22.158 1.00 92.38 104 LYS A N 1
ATOM 874 C CA . LYS A 1 104 ? 15.708 -0.973 -23.534 1.00 92.38 104 LYS A CA 1
ATOM 875 C C . LYS A 1 104 ? 16.409 0.097 -24.373 1.00 92.38 104 LYS A C 1
ATOM 877 O O . LYS A 1 104 ? 17.469 -0.164 -24.925 1.00 92.38 104 LYS A O 1
ATOM 882 N N . LYS A 1 105 ? 15.891 1.331 -24.370 1.00 95.56 105 LYS A N 1
ATOM 883 C CA . LYS A 1 105 ? 16.491 2.455 -25.111 1.00 95.56 105 LYS A CA 1
ATOM 884 C C . LYS A 1 105 ? 17.954 2.707 -24.723 1.00 95.56 105 LYS A C 1
ATOM 886 O O . LYS A 1 105 ? 18.769 3.027 -25.584 1.00 95.56 105 LYS A O 1
ATOM 891 N N . LEU A 1 106 ? 18.288 2.582 -23.436 1.00 95.81 106 LEU A N 1
ATOM 892 C CA . LEU A 1 106 ? 19.662 2.728 -22.948 1.00 95.81 106 LEU A CA 1
ATOM 893 C C . LEU A 1 106 ? 20.563 1.585 -23.424 1.00 95.81 106 LEU A C 1
ATOM 895 O O . LEU A 1 106 ? 21.669 1.857 -23.882 1.00 95.81 106 LEU A O 1
ATOM 899 N N . LYS A 1 107 ? 20.083 0.336 -23.376 1.00 94.25 107 LYS A N 1
ATOM 900 C CA . LYS A 1 107 ? 20.814 -0.827 -23.903 1.00 94.25 107 LYS A CA 1
ATOM 901 C C . LYS A 1 107 ? 21.088 -0.681 -25.398 1.00 94.25 107 LYS A C 1
ATOM 903 O O . LYS A 1 107 ? 22.222 -0.866 -25.825 1.00 94.25 107 LYS A O 1
ATOM 908 N N . ASP A 1 108 ? 20.089 -0.252 -26.165 1.00 96.25 108 ASP A N 1
ATOM 909 C CA . ASP A 1 108 ? 20.226 -0.028 -27.606 1.00 96.25 108 ASP A CA 1
ATOM 910 C C . ASP A 1 108 ? 21.239 1.092 -27.906 1.00 96.25 108 ASP A C 1
ATOM 912 O O . ASP A 1 108 ? 22.027 0.998 -28.848 1.00 96.25 108 ASP A O 1
ATOM 916 N N . LYS A 1 109 ? 21.255 2.159 -27.093 1.00 96.69 109 LYS A N 1
ATOM 917 C CA . LYS A 1 109 ? 22.235 3.247 -27.222 1.00 96.69 109 LYS A CA 1
ATOM 918 C C . LYS A 1 109 ? 23.654 2.766 -26.902 1.00 96.69 109 LYS A C 1
ATOM 920 O O . LYS A 1 109 ? 24.565 3.043 -27.680 1.00 96.69 109 LYS A O 1
ATOM 925 N N . LEU A 1 110 ? 23.818 2.013 -25.814 1.00 96.31 110 LEU A N 1
ATOM 926 C CA . LEU A 1 110 ? 25.100 1.440 -25.410 1.00 96.31 110 LEU A CA 1
ATOM 927 C C . LEU A 1 110 ?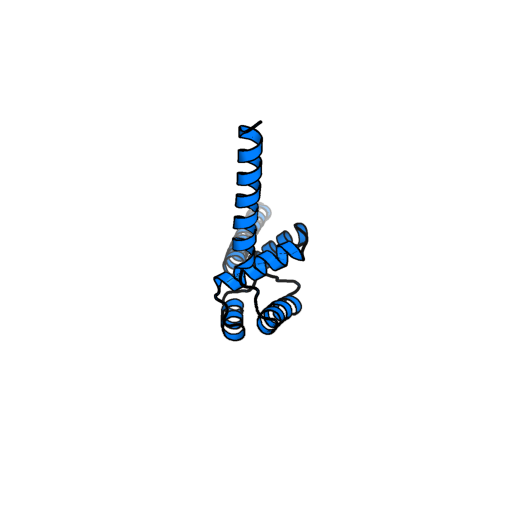 25.637 0.467 -26.467 1.00 96.31 110 LEU A C 1
ATOM 929 O O . LEU A 1 110 ? 26.815 0.525 -26.806 1.00 96.31 110 LEU A O 1
ATOM 933 N N . ALA A 1 111 ? 24.781 -0.373 -27.053 1.00 94.38 111 ALA A N 1
ATOM 934 C CA . ALA A 1 111 ? 25.158 -1.277 -28.142 1.00 94.38 111 ALA A CA 1
ATOM 935 C C . ALA A 1 111 ? 25.681 -0.512 -29.373 1.00 94.38 111 ALA A C 1
ATOM 937 O O . ALA A 1 111 ? 26.671 -0.902 -29.990 1.00 94.38 111 ALA A O 1
ATOM 938 N N . LYS A 1 112 ? 25.065 0.628 -29.709 1.00 94.06 112 LYS A N 1
ATOM 939 C CA . LYS A 1 112 ? 25.523 1.488 -30.812 1.00 94.06 112 LYS A CA 1
ATOM 940 C C . LYS A 1 112 ? 26.843 2.197 -30.508 1.00 94.06 112 LYS A C 1
ATOM 942 O O . LYS A 1 112 ? 27.655 2.372 -31.412 1.00 94.06 112 LYS A O 1
ATOM 947 N N . GLU A 1 113 ? 27.046 2.657 -29.276 1.00 95.38 113 GLU A N 1
ATOM 948 C CA . GLU A 1 113 ? 28.292 3.317 -28.856 1.00 95.38 113 GLU A CA 1
ATOM 949 C C . GLU A 1 113 ? 29.456 2.336 -28.767 1.00 95.38 113 GLU A C 1
ATOM 951 O O . GLU A 1 113 ? 30.526 2.622 -29.293 1.00 95.38 113 GLU A O 1
ATOM 956 N N . THR A 1 114 ? 29.229 1.157 -28.192 1.00 93.75 114 THR A N 1
ATOM 957 C CA . THR A 1 114 ? 30.223 0.075 -28.172 1.00 93.75 114 THR A CA 1
ATOM 958 C C . THR A 1 114 ? 30.590 -0.342 -29.591 1.00 93.75 114 THR A C 1
ATOM 960 O O . THR A 1 114 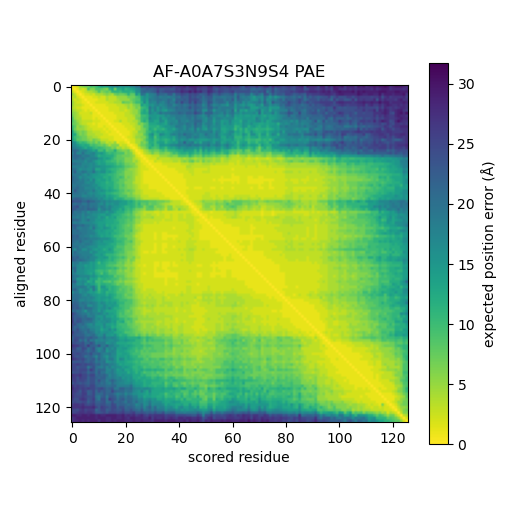? 31.770 -0.350 -29.924 1.00 93.75 114 THR A O 1
ATOM 963 N N . SER A 1 115 ? 29.607 -0.565 -30.467 1.00 91.31 115 SER A N 1
ATOM 964 C CA . SER A 1 115 ? 29.872 -0.861 -31.882 1.00 91.31 115 SER A CA 1
ATOM 965 C C . SER A 1 115 ? 30.693 0.244 -32.554 1.00 91.31 115 SER A C 1
ATOM 967 O O . SER A 1 115 ? 31.682 -0.058 -33.209 1.00 91.31 115 SER A O 1
ATOM 969 N N . ARG A 1 116 ? 30.355 1.527 -32.344 1.00 92.38 116 ARG A N 1
ATOM 970 C CA . ARG A 1 116 ? 31.154 2.659 -32.853 1.00 92.38 116 ARG A CA 1
ATOM 971 C C . ARG A 1 116 ? 32.590 2.649 -32.329 1.00 92.38 116 ARG A C 1
ATOM 973 O O . ARG A 1 116 ? 33.504 2.888 -33.109 1.00 92.38 116 ARG A O 1
ATOM 980 N N . TYR A 1 117 ? 32.790 2.362 -31.043 1.00 92.25 117 TYR A N 1
ATOM 981 C CA . TYR A 1 117 ? 34.119 2.272 -30.439 1.00 92.25 117 TYR A CA 1
ATOM 982 C C . TYR A 1 117 ? 34.953 1.150 -31.067 1.00 92.25 117 TYR A C 1
ATOM 984 O O . TYR A 1 117 ? 36.074 1.399 -31.504 1.00 92.25 117 TYR A O 1
ATOM 992 N N . TYR A 1 118 ? 34.405 -0.065 -31.164 1.00 91.50 118 TYR A N 1
ATOM 993 C CA . TYR A 1 118 ? 35.108 -1.192 -31.778 1.00 91.50 118 TYR A CA 1
ATOM 994 C C . TYR A 1 118 ? 35.364 -0.948 -33.275 1.00 91.50 118 TYR A C 1
ATOM 996 O O . TYR A 1 118 ? 36.468 -1.195 -33.750 1.00 91.50 118 TYR A O 1
ATOM 1004 N N . LEU A 1 119 ? 34.408 -0.374 -34.012 1.00 87.69 119 LEU A N 1
ATOM 1005 C CA . LEU A 1 119 ? 34.628 0.001 -35.412 1.00 87.69 119 LEU A CA 1
ATOM 1006 C C . LEU A 1 119 ? 35.769 1.024 -35.551 1.00 87.69 119 LEU A C 1
ATOM 1008 O O . LEU A 1 119 ? 36.707 0.798 -36.306 1.00 87.69 119 LEU A O 1
ATOM 1012 N N . SER A 1 120 ? 35.746 2.098 -34.759 1.00 88.25 120 SER A N 1
ATOM 1013 C CA . SER A 1 120 ? 36.782 3.139 -34.781 1.00 88.25 120 SER A CA 1
ATOM 1014 C C . SER A 1 120 ? 38.165 2.629 -34.375 1.00 88.25 120 SER A C 1
ATOM 1016 O O . SER A 1 120 ? 39.162 3.111 -34.900 1.00 88.25 120 SER A O 1
ATOM 1018 N N . LYS A 1 121 ? 38.246 1.698 -33.420 1.00 88.12 121 LYS A N 1
ATOM 1019 C CA . LYS A 1 121 ? 39.524 1.215 -32.889 1.00 88.12 121 LYS A CA 1
ATOM 1020 C C . LYS A 1 121 ? 40.184 0.154 -33.768 1.00 88.12 121 LYS A C 1
ATOM 1022 O O . LYS A 1 121 ? 41.405 0.118 -33.819 1.00 88.12 121 LYS A O 1
ATOM 1027 N N . TYR A 1 122 ? 39.404 -0.708 -34.421 1.00 80.94 122 TYR A N 1
ATOM 1028 C CA . TYR A 1 122 ? 39.938 -1.862 -35.154 1.00 80.94 122 TYR A CA 1
ATOM 1029 C C . TYR A 1 122 ? 39.917 -1.690 -36.680 1.00 80.94 122 TYR A C 1
ATOM 1031 O O . TYR A 1 122 ? 40.707 -2.344 -37.348 1.00 80.94 122 TYR A O 1
ATOM 1039 N N . TYR A 1 123 ? 39.081 -0.801 -37.232 1.00 74.19 123 TYR A N 1
ATOM 1040 C CA . TYR A 1 123 ? 38.958 -0.604 -38.687 1.00 74.19 123 TYR A CA 1
ATOM 1041 C C . TYR A 1 123 ? 39.582 0.708 -39.207 1.00 74.19 123 TYR A C 1
ATOM 1043 O O . TYR A 1 123 ? 39.598 0.914 -40.413 1.00 74.19 123 TYR A O 1
ATOM 1051 N N . CYS A 1 124 ? 40.132 1.574 -38.341 1.00 59.84 124 CYS A N 1
ATOM 1052 C CA . CYS A 1 124 ? 40.971 2.725 -38.740 1.00 59.84 124 CYS A CA 1
ATOM 1053 C C . CYS A 1 124 ? 42.489 2.420 -38.729 1.00 59.84 124 CYS A C 1
ATOM 1055 O O . CYS A 1 124 ? 43.290 3.338 -38.868 1.00 59.84 124 CYS A O 1
ATOM 1057 N N . LEU A 1 125 ? 42.893 1.164 -38.492 1.00 55.09 125 LEU A N 1
ATOM 1058 C CA . LEU A 1 125 ? 44.297 0.709 -38.475 1.00 55.09 125 LEU A CA 1
ATOM 1059 C C . LEU A 1 125 ? 44.737 0.047 -39.801 1.00 55.09 125 LEU A C 1
ATOM 1061 O O . LEU A 1 125 ? 45.817 -0.540 -39.856 1.00 55.09 125 LEU A O 1
ATOM 1065 N N . CYS A 1 126 ? 43.910 0.138 -40.844 1.00 47.62 126 CYS A N 1
ATOM 1066 C CA . CYS A 1 126 ? 44.258 -0.166 -42.234 1.00 47.62 126 CYS A CA 1
ATOM 1067 C C . CYS A 1 126 ? 44.341 1.143 -43.018 1.00 47.62 126 CYS A C 1
ATOM 1069 O O . CYS A 1 126 ? 45.220 1.223 -43.900 1.00 47.62 126 CYS A O 1
#

Foldseek 3Di:
DVVVVVVVVVVVVVVVVVVVVVVPPDDADPQLVVLLVVVCVVPVLALDDDPVRLVVSCVRRVDDSVVSVVVSVVCCVVPHDPVSVVNNVVVVVCPDPVVVVVVVVVVVVVVVVVVVVCCVPPVVVD

Radius of gyration: 26.55 Å; Cα contacts (8 Å, |Δi|>4): 43; chains: 1; bounding box: 61×46×81 Å

Solvent-accessible surface area (backbone atoms only — not comparable to full-atom values): 7227 Å² total; per-residue (Å²): 114,69,66,62,53,52,52,51,52,51,50,54,49,52,56,51,52,52,50,55,58,56,66,67,55,83,75,77,52,71,68,41,49,52,53,56,50,50,51,41,68,76,27,70,78,50,73,66,76,50,75,68,54,44,53,53,48,26,73,75,50,74,46,54,66,68,58,50,54,50,45,47,53,52,48,44,70,74,74,45,53,74,65,56,53,51,50,28,53,50,54,55,49,64,70,32,71,69,46,48,54,52,52,50,54,50,52,56,49,49,53,52,52,51,49,48,50,54,47,59,67,68,67,70,78,118

pLDDT: mean 88.8, std 9.0, range [47.62, 97.25]

Organism: NCBI:txid151035

Nearest PDB structures (foldseek):
  1k61-assembly1_D  TM=9.232E-01  e=5.223E-03  unclassified
  1x2n-assembly1_A  TM=9.228E-01  e=5.223E-03  Homo sapiens
  1mnm-assembly1_C  TM=9.465E-01  e=9.846E-03  Saccharomyces cerevisiae
  6fqp-assembly1_B  TM=9.210E-01  e=9.846E-03  Homo sapiens
  1le8-assembly1_B  TM=9.198E-01  e=3.728E-02  Saccharomyces cerevisiae

Secondary structure (DSSP, 8-state):
-HHHHHHHHHHHHHHHHHHHHHHTSPPPPHHHHHHHHHHHHHTTT--S--HHHHHHHHHHH---HHHHHHHHHHHHHHHS-HHHHHHHHHHHHHTSHHHHHHHHHHHHHHHHHHHHHHHHHHSS--

InterPro domains:
  IPR001356 Homeodomain [PS50071] (19-82)
  IPR001356 Homeodomain [SM00389] (21-86)
  IPR001356 Homeodomain [cd00086] (22-78)
  IPR008422 KN homeodomain [PF05920] (39-78)
  IPR009057 Homedomain-like superfamily [SSF46689] (22-80)